Protein AF-A0A2H6ENF8-F1 (afdb_monomer_lite)

Secondary structure (DSSP, 8-state):
-PPP-HHHHHHHHHHHHHHHHHHHHHHHHHHT--GGGTTTT-GGGGS-SHHHHHHHHHHHHHHHHHHHHHHHHHHHHHHHHH--

Radius of gyration: 16.2 Å; chains: 1; bounding box: 37×23×43 Å

Structure (mmCIF, N/CA/C/O backbone):
data_AF-A0A2H6ENF8-F1
#
_entry.id   AF-A0A2H6ENF8-F1
#
loop_
_atom_site.group_PDB
_atom_site.id
_atom_site.type_symbol
_atom_site.label_atom_id
_atom_site.label_alt_id
_atom_site.label_comp_id
_atom_site.label_asym_id
_atom_site.label_entity_id
_atom_site.label_seq_id
_atom_site.pdbx_PDB_ins_code
_atom_site.Cartn_x
_atom_site.Cartn_y
_atom_site.Cartn_z
_atom_site.occupancy
_atom_site.B_iso_or_equiv
_atom_site.auth_seq_id
_atom_site.auth_comp_id
_atom_site.auth_asym_id
_atom_site.auth_atom_id
_atom_site.pdbx_PDB_model_num
ATOM 1 N N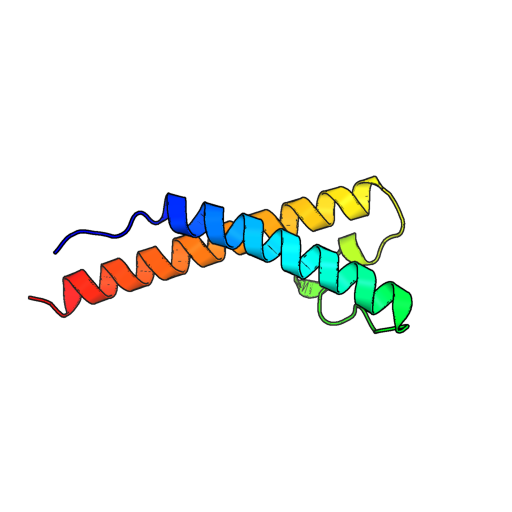 . MET A 1 1 ? -15.876 -0.970 25.301 1.00 62.09 1 MET A N 1
ATOM 2 C CA . MET A 1 1 ? -14.735 -1.684 24.682 1.00 62.09 1 MET A CA 1
ATOM 3 C C . MET A 1 1 ? -13.729 -0.671 24.150 1.00 62.09 1 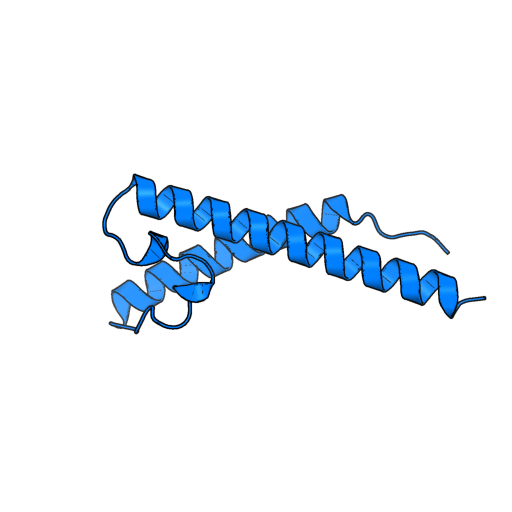MET A C 1
ATOM 5 O O . MET A 1 1 ? -14.113 0.475 23.955 1.00 62.09 1 MET A O 1
ATOM 9 N N . LYS A 1 2 ? -12.451 -1.043 24.003 1.00 72.88 2 LYS A N 1
ATOM 10 C CA . LYS A 1 2 ? -11.386 -0.126 23.562 1.00 72.88 2 LYS A CA 1
ATOM 11 C C . LYS A 1 2 ? -11.342 -0.089 22.034 1.00 72.88 2 LYS A C 1
ATOM 13 O O . LYS A 1 2 ? -11.222 -1.144 21.425 1.00 72.88 2 LYS A O 1
ATOM 18 N N . ASP A 1 3 ? -11.410 1.102 21.445 1.00 79.75 3 ASP A N 1
ATOM 19 C CA . ASP A 1 3 ? -11.275 1.264 19.996 1.00 79.75 3 ASP A CA 1
ATOM 20 C C . ASP A 1 3 ? -9.849 0.944 19.538 1.00 79.75 3 ASP A C 1
ATOM 22 O O . ASP A 1 3 ? -8.863 1.342 20.173 1.00 79.75 3 ASP A O 1
ATOM 26 N N . TYR A 1 4 ? -9.735 0.266 18.398 1.00 83.50 4 TYR A N 1
ATOM 27 C CA . TYR A 1 4 ? -8.449 0.051 17.747 1.00 83.50 4 TYR A CA 1
ATOM 28 C C . TYR A 1 4 ? -7.998 1.326 17.031 1.00 83.50 4 TYR A C 1
ATOM 30 O O . TYR A 1 4 ? -8.800 2.053 16.439 1.00 83.50 4 TYR A O 1
ATOM 38 N N . ASN A 1 5 ? -6.693 1.605 17.069 1.00 88.94 5 ASN A N 1
ATOM 39 C CA . ASN A 1 5 ? -6.130 2.793 16.437 1.00 88.94 5 ASN A CA 1
ATOM 40 C C . ASN A 1 5 ? -6.035 2.605 14.912 1.00 88.94 5 ASN A C 1
ATOM 42 O O . ASN A 1 5 ? -5.117 1.953 14.412 1.00 88.94 5 ASN A O 1
ATOM 46 N N . ALA A 1 6 ? -6.974 3.214 14.184 1.00 87.38 6 ALA A N 1
ATOM 47 C CA . ALA A 1 6 ? -7.060 3.130 12.726 1.00 87.38 6 ALA A CA 1
ATOM 48 C C . ALA A 1 6 ? -5.818 3.682 12.006 1.00 87.38 6 ALA A C 1
ATOM 50 O O . ALA A 1 6 ? -5.443 3.162 10.959 1.00 87.38 6 ALA A O 1
ATOM 51 N N . ASN A 1 7 ? -5.131 4.675 12.583 1.00 88.56 7 ASN A N 1
ATOM 52 C CA . ASN A 1 7 ? -3.927 5.251 11.976 1.00 88.56 7 ASN A CA 1
ATOM 53 C C . ASN A 1 7 ? -2.755 4.263 11.995 1.00 88.56 7 ASN A C 1
ATOM 55 O O . ASN A 1 7 ? -2.008 4.177 11.023 1.00 88.56 7 ASN A O 1
ATOM 59 N N . ILE A 1 8 ? -2.606 3.494 13.081 1.00 90.69 8 ILE A N 1
ATOM 60 C CA . ILE A 1 8 ? -1.556 2.469 13.186 1.00 90.69 8 ILE A CA 1
ATOM 61 C C . ILE A 1 8 ? -1.818 1.357 12.170 1.00 90.69 8 ILE A C 1
ATOM 63 O O . ILE A 1 8 ? -0.908 0.975 11.441 1.00 90.69 8 ILE A O 1
ATOM 67 N N . ALA A 1 9 ? -3.062 0.886 12.065 1.00 88.69 9 ALA A N 1
ATOM 68 C CA . ALA A 1 9 ? -3.426 -0.136 11.088 1.00 88.69 9 ALA A CA 1
ATOM 69 C C . ALA A 1 9 ? -3.254 0.341 9.640 1.00 88.69 9 ALA A C 1
ATOM 71 O O . ALA A 1 9 ? -2.752 -0.414 8.809 1.00 88.69 9 ALA A O 1
ATOM 72 N N . GLY A 1 10 ? -3.604 1.599 9.354 1.00 90.50 10 GLY A N 1
ATOM 73 C CA . GLY A 1 10 ? -3.302 2.243 8.079 1.00 90.50 10 GLY A CA 1
ATOM 74 C C . GLY A 1 10 ? -1.802 2.224 7.786 1.00 90.50 10 GLY A C 1
ATOM 75 O O . GLY A 1 10 ? -1.386 1.714 6.753 1.00 90.50 10 GLY A O 1
ATOM 76 N N . LEU A 1 11 ? -0.956 2.697 8.705 1.00 93.19 11 LEU A N 1
ATOM 77 C CA . LEU A 1 11 ? 0.502 2.673 8.520 1.00 93.19 11 LEU A CA 1
ATOM 78 C C . LEU A 1 11 ? 1.037 1.259 8.252 1.00 93.19 11 LEU A C 1
ATOM 80 O O . LEU A 1 11 ? 1.811 1.062 7.314 1.00 93.19 11 LEU A O 1
ATOM 84 N N . SER A 1 12 ? 0.597 0.269 9.031 1.00 92.12 12 SER A N 1
ATOM 85 C CA . SER A 1 12 ? 1.017 -1.124 8.861 1.00 92.12 12 SER A CA 1
ATOM 86 C C . SER A 1 12 ? 0.610 -1.692 7.499 1.00 92.12 12 SER A C 1
ATOM 88 O O . SER A 1 12 ? 1.443 -2.288 6.816 1.00 92.12 12 SER A O 1
ATOM 90 N N . LEU A 1 13 ? -0.638 -1.478 7.070 1.00 93.12 13 LEU A N 1
ATOM 91 C CA . LEU A 1 13 ? -1.116 -1.949 5.767 1.00 93.12 13 LEU A CA 1
ATOM 92 C C . LEU A 1 13 ? -0.535 -1.153 4.594 1.00 93.12 13 LEU A C 1
ATOM 94 O O . LEU A 1 13 ? -0.337 -1.720 3.524 1.00 93.12 13 LEU A O 1
ATOM 98 N N . GLY A 1 14 ? -0.185 0.118 4.794 1.00 92.38 14 GLY A N 1
ATOM 99 C CA . GLY A 1 14 ? 0.565 0.921 3.829 1.00 92.38 14 GLY A CA 1
ATOM 100 C C . GLY A 1 14 ? 1.944 0.329 3.543 1.00 92.38 14 GLY A C 1
ATOM 101 O O . GLY A 1 14 ? 2.273 0.066 2.387 1.00 92.38 14 GLY A O 1
ATOM 102 N N . ILE A 1 15 ? 2.724 0.041 4.591 1.00 93.38 15 ILE A N 1
ATOM 103 C CA . ILE A 1 15 ? 4.047 -0.595 4.457 1.00 93.38 15 ILE A CA 1
ATOM 104 C C . ILE A 1 15 ? 3.916 -1.990 3.833 1.00 93.38 15 ILE A C 1
ATOM 106 O O . ILE A 1 15 ? 4.674 -2.342 2.931 1.00 93.38 15 ILE A O 1
ATOM 110 N N . PHE A 1 16 ? 2.931 -2.774 4.271 1.00 93.44 16 PHE A N 1
ATOM 111 C CA . PHE A 1 16 ? 2.676 -4.102 3.720 1.00 93.44 16 PHE A CA 1
ATOM 112 C C . PHE A 1 16 ? 2.314 -4.063 2.227 1.00 93.44 16 PHE A C 1
ATOM 114 O O . PHE A 1 16 ? 2.855 -4.840 1.442 1.00 93.44 16 PHE A O 1
ATOM 121 N N . SER A 1 17 ? 1.459 -3.122 1.821 1.00 92.94 17 SER A N 1
ATOM 122 C CA . SER A 1 17 ? 1.082 -2.903 0.420 1.00 92.94 17 SER A CA 1
ATOM 123 C C . SER A 1 17 ? 2.295 -2.548 -0.442 1.00 92.94 17 SER A C 1
ATOM 125 O O . SER A 1 17 ? 2.475 -3.127 -1.512 1.00 92.94 17 SER A O 1
ATOM 127 N N . ILE A 1 18 ? 3.185 -1.678 0.052 1.00 93.38 18 ILE A N 1
ATOM 128 C CA . ILE A 1 18 ? 4.453 -1.355 -0.623 1.00 93.38 18 ILE A CA 1
ATOM 129 C C . ILE A 1 18 ? 5.296 -2.618 -0.839 1.00 93.38 18 ILE A C 1
ATOM 131 O O . ILE A 1 18 ? 5.788 -2.844 -1.944 1.00 93.38 18 ILE A O 1
ATOM 135 N N . LEU A 1 19 ? 5.453 -3.455 0.191 1.00 92.19 19 LEU A N 1
ATOM 136 C CA . LEU A 1 19 ? 6.255 -4.679 0.100 1.00 92.19 19 LEU A CA 1
ATOM 137 C C . LEU A 1 19 ? 5.681 -5.665 -0.924 1.00 92.19 19 LEU A C 1
ATOM 139 O O . LEU A 1 19 ? 6.422 -6.159 -1.774 1.00 92.19 19 LEU A O 1
ATOM 143 N N . ILE A 1 20 ? 4.367 -5.911 -0.888 1.00 90.12 20 ILE A N 1
ATOM 144 C CA . ILE A 1 20 ? 3.691 -6.759 -1.881 1.00 90.12 20 ILE A CA 1
ATOM 145 C C . ILE A 1 20 ? 3.879 -6.190 -3.284 1.00 90.12 20 ILE A C 1
ATOM 147 O O . ILE A 1 20 ? 4.179 -6.936 -4.215 1.00 90.12 20 ILE A O 1
ATOM 151 N N . PHE A 1 21 ? 3.728 -4.877 -3.440 1.00 88.12 21 PHE A N 1
ATOM 152 C CA . PHE A 1 21 ? 3.851 -4.218 -4.729 1.00 88.12 21 PHE A CA 1
ATOM 153 C C . PHE A 1 21 ? 5.261 -4.358 -5.319 1.00 88.12 21 PHE A C 1
ATOM 155 O O . PHE A 1 21 ? 5.410 -4.688 -6.495 1.00 88.12 21 PHE A O 1
ATOM 162 N N . ILE A 1 22 ? 6.304 -4.194 -4.501 1.00 87.56 22 ILE A N 1
ATOM 163 C CA . ILE A 1 22 ? 7.694 -4.417 -4.922 1.00 87.56 22 ILE A CA 1
ATOM 164 C C . ILE A 1 22 ? 7.900 -5.875 -5.352 1.00 87.56 22 ILE A C 1
ATOM 166 O O . ILE A 1 22 ? 8.454 -6.122 -6.423 1.00 87.56 22 ILE A O 1
ATOM 170 N N . ILE A 1 23 ? 7.417 -6.844 -4.566 1.00 87.25 23 ILE A N 1
ATOM 171 C CA . ILE A 1 23 ? 7.511 -8.274 -4.907 1.00 87.25 23 ILE A CA 1
ATOM 172 C C . ILE A 1 23 ? 6.792 -8.562 -6.231 1.00 87.25 23 ILE A C 1
ATOM 174 O O . ILE A 1 23 ? 7.326 -9.268 -7.089 1.00 87.25 23 ILE A O 1
ATOM 178 N N . TYR A 1 24 ? 5.609 -7.983 -6.436 1.00 84.69 24 TYR A N 1
ATOM 179 C CA . TYR A 1 24 ? 4.860 -8.108 -7.682 1.00 84.69 24 TYR A CA 1
ATOM 180 C C . TYR A 1 24 ? 5.640 -7.556 -8.884 1.00 84.69 24 TYR A C 1
ATOM 182 O O . TYR A 1 24 ? 5.731 -8.209 -9.924 1.00 84.69 24 TYR A O 1
ATOM 190 N N . LEU A 1 25 ? 6.249 -6.373 -8.758 1.00 81.12 25 LEU A N 1
ATOM 191 C CA . LEU A 1 25 ? 7.052 -5.788 -9.835 1.00 81.12 25 LEU A CA 1
ATOM 192 C C . LEU A 1 25 ? 8.276 -6.644 -10.177 1.00 81.12 25 LEU A C 1
ATOM 194 O O . LEU A 1 25 ? 8.599 -6.816 -11.353 1.00 81.12 25 LEU A O 1
ATOM 198 N N . VAL A 1 26 ? 8.942 -7.209 -9.170 1.00 82.94 26 VAL A N 1
ATOM 199 C CA . VAL A 1 26 ? 10.095 -8.099 -9.373 1.00 82.94 26 VAL A CA 1
ATOM 200 C C . VAL A 1 26 ? 9.660 -9.388 -10.072 1.00 82.94 26 VAL A C 1
ATOM 202 O O . VAL A 1 26 ? 10.240 -9.770 -11.086 1.00 82.94 26 VAL A O 1
ATOM 205 N N . THR A 1 27 ? 8.602 -10.035 -9.585 1.00 81.69 27 THR A N 1
ATOM 206 C CA . THR A 1 27 ? 8.097 -11.302 -10.144 1.00 81.69 27 THR A CA 1
ATOM 207 C C . THR A 1 27 ? 7.550 -11.159 -11.561 1.00 81.69 27 THR A C 1
ATOM 209 O O . THR A 1 27 ? 7.847 -12.003 -12.405 1.00 81.69 27 THR A O 1
ATOM 212 N N . THR A 1 28 ? 6.818 -10.085 -11.867 1.00 78.50 28 THR A N 1
ATOM 213 C CA . THR A 1 28 ? 6.365 -9.805 -13.243 1.00 78.50 28 THR A CA 1
ATOM 214 C C . THR A 1 28 ? 7.529 -9.552 -14.195 1.00 78.50 28 THR A C 1
ATOM 216 O O . THR A 1 28 ? 7.475 -10.000 -15.338 1.00 78.50 28 THR A O 1
ATOM 219 N N . SER A 1 29 ? 8.601 -8.909 -13.723 1.00 75.06 29 SER A N 1
ATOM 220 C CA . SER A 1 29 ? 9.797 -8.650 -14.534 1.00 75.06 29 SER A CA 1
ATOM 221 C C . SER A 1 29 ? 10.616 -9.919 -14.817 1.00 75.06 29 SER A C 1
ATOM 223 O O . SER A 1 29 ? 11.226 -10.013 -15.876 1.00 75.06 29 SER A O 1
ATOM 225 N N . ILE A 1 30 ? 10.618 -10.900 -13.904 1.00 78.38 30 ILE A N 1
ATOM 226 C CA . ILE A 1 30 ? 11.332 -12.181 -14.074 1.00 78.38 30 ILE A CA 1
ATOM 227 C C . ILE A 1 30 ? 10.517 -13.175 -14.916 1.00 78.38 30 ILE A C 1
ATOM 229 O O . ILE A 1 30 ? 11.064 -13.824 -15.801 1.00 78.38 30 ILE A O 1
ATOM 233 N N . ASN A 1 31 ? 9.212 -13.291 -14.657 1.00 74.81 31 ASN A N 1
ATOM 234 C CA . ASN A 1 31 ? 8.359 -14.323 -15.259 1.00 74.81 31 ASN A CA 1
ATOM 235 C C . ASN A 1 31 ? 7.637 -13.869 -16.542 1.00 74.81 31 ASN A C 1
ATOM 237 O O . ASN A 1 31 ? 6.815 -14.616 -17.066 1.00 74.81 31 ASN A O 1
ATOM 241 N N . GLY A 1 32 ? 7.889 -12.648 -17.029 1.00 63.97 32 GLY A N 1
ATOM 242 C CA . GLY A 1 32 ? 7.188 -12.085 -18.192 1.00 63.97 32 GLY A CA 1
ATOM 243 C C . GLY A 1 32 ? 5.682 -11.896 -17.965 1.00 63.97 32 GLY A C 1
ATOM 244 O O . GLY A 1 32 ? 4.895 -11.994 -18.901 1.00 63.97 32 GLY A O 1
ATOM 245 N N . GLY A 1 33 ? 5.270 -11.680 -16.712 1.00 62.31 33 GLY A N 1
ATOM 246 C CA . GLY A 1 33 ? 3.861 -11.589 -16.329 1.00 62.31 33 GLY A CA 1
ATOM 247 C C . GLY A 1 33 ? 3.195 -10.291 -16.795 1.00 62.31 33 GLY A C 1
ATOM 248 O O . GLY A 1 33 ? 3.806 -9.222 -16.783 1.00 62.31 33 GLY A O 1
ATOM 249 N N . PHE A 1 34 ? 1.913 -10.374 -17.152 1.00 60.06 34 PHE A N 1
ATOM 250 C CA . PHE A 1 34 ? 1.116 -9.224 -17.579 1.00 60.06 34 PHE A CA 1
ATOM 251 C C . PHE A 1 34 ? 0.798 -8.294 -16.396 1.00 60.06 34 PHE A C 1
ATOM 253 O O . PHE A 1 34 ? 0.213 -8.711 -15.394 1.00 60.06 34 PHE A O 1
ATOM 260 N N . ARG A 1 35 ? 1.149 -7.007 -16.530 1.00 67.12 35 ARG A N 1
ATOM 261 C CA . ARG A 1 35 ? 0.856 -5.942 -15.544 1.00 67.12 35 ARG A CA 1
ATOM 262 C C . ARG A 1 35 ? -0.589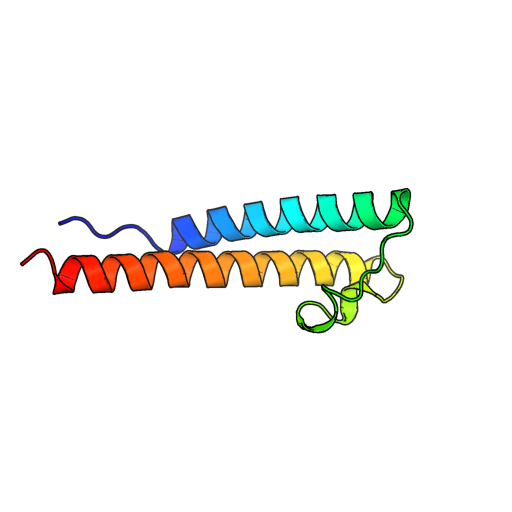 -5.429 -15.583 1.00 67.12 35 ARG A C 1
ATOM 264 O O . ARG A 1 35 ? -0.948 -4.534 -14.821 1.00 67.12 35 ARG A O 1
ATOM 271 N N . GLU A 1 36 ? -1.421 -6.007 -16.448 1.00 68.25 36 GLU A N 1
ATOM 272 C CA . GLU A 1 36 ? -2.794 -5.576 -16.755 1.00 68.25 36 GLU A CA 1
ATOM 273 C C . GLU A 1 36 ? -3.696 -5.457 -15.519 1.00 68.25 36 GLU A C 1
ATOM 275 O O . GLU A 1 36 ? -4.562 -4.588 -15.470 1.00 68.25 36 GLU A O 1
ATOM 280 N N . PHE A 1 37 ? -3.449 -6.262 -14.483 1.00 68.31 37 PHE A N 1
ATOM 281 C CA . PHE A 1 37 ? -4.242 -6.247 -13.253 1.00 68.31 37 PHE A CA 1
ATOM 282 C C . PHE A 1 37 ? -4.038 -4.986 -12.391 1.00 68.31 37 PHE A C 1
ATOM 284 O O . PHE A 1 37 ? -4.926 -4.599 -11.637 1.00 68.31 37 PHE A O 1
ATOM 291 N N . ILE A 1 38 ? -2.878 -4.331 -12.485 1.00 71.06 38 ILE A N 1
ATOM 292 C CA . ILE A 1 38 ? -2.511 -3.209 -11.605 1.00 71.06 38 ILE A CA 1
ATOM 293 C C . ILE A 1 38 ? -2.809 -1.848 -12.234 1.00 71.06 38 ILE A C 1
ATOM 295 O O . ILE A 1 38 ? -3.073 -0.886 -11.515 1.00 71.06 38 ILE A O 1
ATOM 299 N N . VAL A 1 39 ? -2.812 -1.766 -13.564 1.00 69.25 39 VAL A N 1
ATOM 300 C CA . VAL A 1 39 ? -3.003 -0.519 -14.326 1.00 69.25 39 VAL A CA 1
ATOM 301 C C . VAL A 1 39 ? -4.219 0.302 -13.881 1.00 69.25 39 VAL A C 1
ATOM 303 O O . VAL A 1 39 ? -4.071 1.515 -13.748 1.00 69.25 39 VAL A O 1
ATOM 306 N N . PRO A 1 40 ? -5.397 -0.290 -13.587 1.00 72.75 40 PRO A N 1
ATOM 307 C CA . PRO A 1 40 ? -6.556 0.494 -13.155 1.00 72.75 40 PRO A CA 1
ATOM 308 C C . PRO A 1 40 ? -6.343 1.204 -11.811 1.00 72.75 40 PRO A C 1
ATOM 310 O O . PRO A 1 40 ? -6.957 2.234 -11.550 1.00 72.75 40 PRO A O 1
ATOM 313 N N . PHE A 1 41 ? -5.479 0.655 -10.956 1.00 75.06 41 PHE A N 1
ATOM 314 C CA . PHE A 1 41 ? -5.226 1.152 -9.603 1.00 75.06 41 PHE A CA 1
ATOM 315 C C . PHE A 1 41 ? -3.973 2.032 -9.529 1.00 75.06 41 PHE A C 1
ATOM 317 O O . PHE A 1 41 ? -3.912 2.951 -8.710 1.00 75.06 41 PHE A O 1
ATOM 324 N N . ILE A 1 42 ? 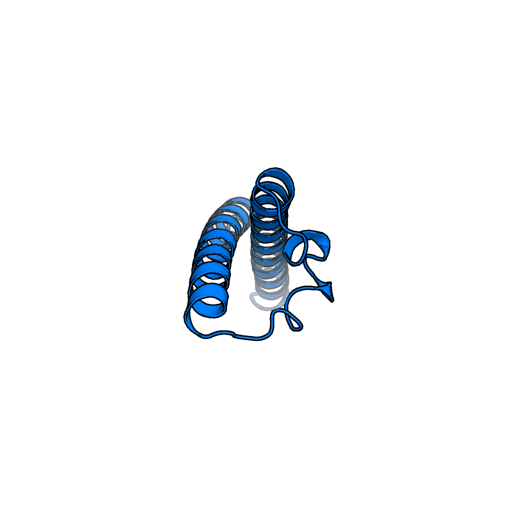-2.975 1.745 -10.372 1.00 79.44 42 ILE A N 1
ATOM 325 C CA . ILE A 1 42 ? -1.680 2.431 -10.440 1.00 79.44 42 ILE A CA 1
ATOM 326 C C . ILE A 1 42 ? -1.258 2.552 -11.920 1.00 79.44 42 ILE A C 1
ATOM 328 O O . ILE A 1 42 ? -0.405 1.796 -12.391 1.00 79.44 42 ILE A O 1
ATOM 332 N N . PRO A 1 43 ? -1.844 3.488 -12.687 1.00 69.88 43 PRO A N 1
ATOM 333 C CA . PRO A 1 43 ? -1.663 3.555 -14.143 1.00 69.88 43 PRO A CA 1
ATOM 334 C C . PRO A 1 43 ? -0.222 3.859 -14.567 1.00 69.88 43 PRO A C 1
ATOM 336 O O . PRO A 1 43 ? 0.252 3.345 -15.578 1.00 69.88 43 PRO A O 1
ATOM 339 N N . ILE A 1 44 ? 0.515 4.611 -13.747 1.00 78.50 44 ILE A N 1
ATOM 340 C CA . ILE A 1 44 ? 1.927 4.941 -13.987 1.00 78.50 44 ILE A CA 1
ATOM 341 C C . ILE A 1 44 ? 2.878 3.739 -13.830 1.00 78.50 44 ILE A C 1
ATOM 343 O O . ILE A 1 44 ? 4.040 3.831 -14.211 1.00 78.50 44 ILE A O 1
ATOM 347 N N . ALA A 1 45 ? 2.409 2.591 -13.323 1.00 73.50 45 ALA A N 1
ATOM 348 C CA . ALA A 1 45 ? 3.246 1.405 -13.116 1.00 73.50 45 ALA A CA 1
ATOM 349 C C . ALA A 1 45 ? 3.664 0.695 -14.417 1.00 73.50 45 ALA A C 1
ATOM 351 O O . ALA A 1 45 ? 4.561 -0.153 -14.390 1.00 73.50 45 ALA A O 1
ATOM 352 N N . ASN A 1 46 ? 3.027 1.014 -15.546 1.00 72.62 46 ASN A N 1
ATOM 353 C CA . ASN A 1 46 ? 3.377 0.467 -16.859 1.00 72.62 46 ASN A CA 1
ATOM 354 C C . ASN A 1 46 ? 4.396 1.304 -17.622 1.00 72.62 46 ASN A C 1
ATOM 356 O O . ASN A 1 46 ? 4.970 0.821 -18.598 1.00 72.62 46 ASN A O 1
ATOM 360 N N . GLU A 1 47 ? 4.626 2.541 -17.200 1.00 76.31 47 GLU A N 1
ATOM 361 C CA . GLU A 1 47 ? 5.567 3.401 -17.888 1.00 76.31 47 GLU A CA 1
ATOM 362 C C . GLU A 1 47 ? 6.996 3.152 -17.388 1.00 76.31 47 GLU A C 1
ATOM 364 O O . GLU A 1 47 ? 7.244 3.141 -16.176 1.00 76.31 47 GLU A O 1
ATOM 369 N N . PRO A 1 48 ? 7.972 2.979 -18.295 1.00 72.06 48 PRO A N 1
ATOM 370 C CA . PRO A 1 48 ? 9.365 2.857 -17.904 1.00 72.06 48 PRO A CA 1
ATOM 371 C C . PRO A 1 48 ? 9.871 4.185 -17.326 1.00 72.06 48 PRO A C 1
ATOM 373 O O . PRO A 1 48 ? 9.639 5.254 -17.885 1.00 72.06 48 PRO A O 1
ATOM 376 N N . GLY A 1 49 ? 10.595 4.123 -16.207 1.00 82.69 49 GLY A N 1
ATOM 377 C CA . GLY A 1 49 ? 11.241 5.293 -15.613 1.00 82.69 49 GLY A CA 1
ATOM 378 C C . GLY A 1 49 ? 11.335 5.227 -14.093 1.00 82.69 49 GLY A C 1
ATOM 379 O O . GLY A 1 49 ? 10.440 4.725 -13.416 1.00 82.69 49 GLY A O 1
ATOM 380 N N . LEU A 1 50 ? 12.420 5.779 -13.543 1.00 78.19 50 LEU A N 1
ATOM 381 C CA . LEU A 1 50 ? 12.649 5.817 -12.095 1.00 78.19 50 LEU A CA 1
ATOM 382 C C . LEU A 1 50 ? 11.552 6.607 -11.363 1.00 78.19 50 LEU A C 1
ATOM 384 O O . LEU A 1 50 ? 11.094 6.191 -10.303 1.00 78.19 50 LEU A O 1
ATOM 388 N N . LEU A 1 51 ? 11.097 7.719 -11.949 1.00 84.94 51 LEU A N 1
ATOM 389 C CA . LEU A 1 51 ? 10.036 8.548 -11.374 1.00 84.94 51 LEU A CA 1
ATOM 390 C C . LEU A 1 51 ? 8.699 7.797 -11.315 1.00 84.94 51 LEU A C 1
ATOM 392 O O . LEU A 1 51 ? 8.030 7.811 -10.285 1.00 84.94 51 LEU A O 1
ATOM 396 N N . ASN A 1 52 ? 8.354 7.086 -12.389 1.00 83.50 52 ASN A N 1
ATOM 397 C CA . ASN A 1 52 ? 7.134 6.287 -12.481 1.00 83.50 52 ASN A CA 1
ATOM 398 C C . ASN A 1 52 ? 7.160 5.103 -11.508 1.00 83.50 52 ASN A C 1
ATOM 400 O O . ASN A 1 52 ? 6.160 4.816 -10.847 1.00 83.50 52 ASN A O 1
ATOM 404 N N . PHE A 1 53 ? 8.325 4.476 -11.327 1.00 82.69 53 PHE A N 1
ATOM 405 C CA . PHE A 1 53 ? 8.536 3.441 -10.316 1.00 82.69 53 PHE A CA 1
ATOM 406 C C . PHE A 1 53 ? 8.317 3.968 -8.889 1.00 82.69 53 PHE A C 1
ATOM 408 O O . PHE A 1 53 ? 7.531 3.393 -8.133 1.00 82.69 53 PHE A O 1
ATOM 415 N N . ILE A 1 54 ? 8.954 5.089 -8.532 1.00 87.25 54 ILE A N 1
ATOM 416 C CA . ILE A 1 54 ? 8.800 5.714 -7.208 1.00 87.25 54 ILE A CA 1
ATOM 417 C C . ILE A 1 54 ? 7.346 6.144 -6.983 1.00 87.25 54 ILE A C 1
ATOM 419 O O . ILE A 1 54 ? 6.772 5.847 -5.936 1.00 87.25 54 ILE A O 1
ATOM 423 N N . GLY A 1 55 ? 6.725 6.790 -7.973 1.00 87.12 55 GLY A N 1
ATOM 424 C CA . GLY A 1 55 ? 5.325 7.200 -7.903 1.00 87.12 55 GLY A CA 1
ATOM 425 C C . GLY A 1 55 ? 4.389 6.013 -7.677 1.00 87.12 55 GLY A C 1
ATOM 426 O O . GLY A 1 55 ? 3.493 6.082 -6.841 1.00 87.12 55 GLY A O 1
ATOM 427 N N . SER A 1 56 ? 4.641 4.891 -8.353 1.00 87.06 56 SER A N 1
ATOM 428 C CA . SER A 1 56 ? 3.839 3.675 -8.203 1.00 87.06 56 SER A CA 1
ATOM 429 C C . SER A 1 56 ? 3.920 3.090 -6.791 1.00 87.06 56 SER A C 1
ATOM 431 O O . SER A 1 56 ? 2.901 2.689 -6.231 1.00 87.06 56 SER A O 1
ATOM 433 N N . ILE A 1 57 ? 5.111 3.098 -6.182 1.00 89.44 57 ILE A N 1
ATOM 434 C CA . ILE A 1 57 ? 5.314 2.671 -4.789 1.00 89.44 57 ILE A CA 1
ATOM 435 C C . ILE A 1 57 ? 4.542 3.572 -3.821 1.00 89.44 57 ILE A C 1
ATOM 437 O O . ILE A 1 57 ? 3.876 3.076 -2.912 1.00 89.44 57 ILE A O 1
ATOM 441 N N . ILE A 1 58 ? 4.607 4.890 -4.021 1.00 91.50 58 ILE A N 1
ATOM 442 C CA . ILE A 1 58 ? 3.892 5.855 -3.177 1.00 91.50 58 ILE A CA 1
ATOM 443 C C . ILE A 1 58 ? 2.383 5.605 -3.255 1.00 91.50 58 ILE A C 1
ATOM 445 O O . ILE A 1 58 ? 1.724 5.508 -2.220 1.00 91.50 58 ILE A O 1
ATOM 449 N N . ILE A 1 59 ? 1.840 5.440 -4.463 1.00 91.06 59 ILE A N 1
ATOM 450 C CA . ILE A 1 59 ? 0.413 5.167 -4.671 1.00 91.06 59 ILE A CA 1
ATOM 451 C C . ILE A 1 59 ? 0.007 3.839 -4.013 1.00 91.06 59 ILE A C 1
ATOM 453 O O . ILE A 1 59 ? -1.017 3.792 -3.330 1.00 91.06 59 ILE A O 1
ATOM 457 N N . ALA A 1 60 ? 0.815 2.780 -4.139 1.00 91.38 60 ALA A N 1
ATOM 458 C CA . ALA A 1 60 ? 0.565 1.508 -3.457 1.00 91.38 60 ALA A CA 1
ATOM 459 C C . ALA A 1 60 ? 0.508 1.674 -1.926 1.00 91.38 60 ALA A C 1
ATOM 461 O O . ALA A 1 60 ? -0.372 1.110 -1.269 1.00 91.38 60 ALA A O 1
ATOM 462 N N . GLY A 1 61 ? 1.407 2.483 -1.359 1.00 93.00 61 GLY A N 1
ATOM 463 C CA . GLY A 1 61 ? 1.412 2.817 0.065 1.00 93.00 61 GLY A CA 1
ATOM 464 C C . GLY A 1 61 ? 0.177 3.598 0.509 1.00 93.00 61 GLY A C 1
ATOM 465 O O . GLY A 1 61 ? -0.418 3.259 1.531 1.00 93.00 61 GLY A O 1
ATOM 466 N N . ILE A 1 62 ? -0.252 4.595 -0.272 1.00 94.19 62 ILE A N 1
ATOM 467 C CA . ILE A 1 62 ? -1.471 5.377 -0.008 1.00 94.19 62 ILE A CA 1
ATOM 468 C C . ILE A 1 62 ? -2.702 4.467 -0.009 1.00 94.19 62 ILE A C 1
ATOM 470 O O . ILE A 1 62 ? -3.523 4.548 0.905 1.00 94.19 62 ILE A O 1
ATOM 474 N N . TRP A 1 63 ? -2.811 3.562 -0.985 1.00 92.38 63 TRP A N 1
ATOM 475 C CA . TRP A 1 63 ? -3.905 2.592 -1.036 1.00 92.38 63 TRP A CA 1
ATOM 476 C C . TRP A 1 63 ? -3.897 1.642 0.157 1.00 92.38 63 TRP A C 1
ATOM 478 O O . TRP A 1 63 ? -4.938 1.442 0.782 1.00 92.38 63 TRP A O 1
ATOM 488 N N . GLY A 1 64 ? -2.731 1.101 0.519 1.00 93.19 64 GLY A N 1
ATOM 489 C CA . GLY A 1 64 ? -2.598 0.252 1.702 1.00 93.19 64 GLY A CA 1
ATOM 490 C C . GLY A 1 64 ? -2.996 0.985 2.984 1.00 93.19 64 GLY A C 1
ATOM 491 O O . GLY A 1 64 ? -3.742 0.444 3.801 1.00 93.19 64 GLY A O 1
ATOM 492 N N . TYR A 1 65 ? -2.579 2.247 3.121 1.00 94.75 65 TYR A N 1
ATOM 493 C CA . TYR A 1 65 ? -2.967 3.096 4.243 1.00 94.75 65 TYR A CA 1
ATOM 494 C C . TYR A 1 65 ? -4.475 3.316 4.305 1.00 94.75 65 TYR A C 1
ATOM 496 O O . TYR A 1 65 ? -5.095 3.092 5.346 1.00 94.75 65 TYR A O 1
ATOM 504 N N . PHE A 1 66 ? -5.073 3.710 3.182 1.00 94.50 66 PHE A N 1
ATOM 505 C CA . PHE A 1 66 ? -6.504 3.959 3.083 1.00 94.50 66 PHE 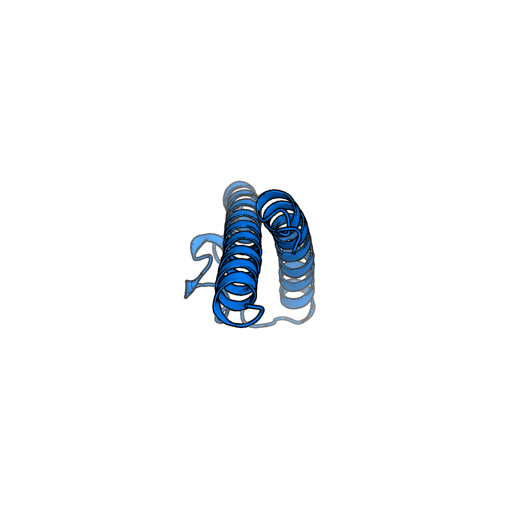A CA 1
ATOM 506 C C . PHE A 1 66 ? -7.330 2.711 3.417 1.00 94.50 66 PHE A C 1
ATOM 508 O O . PHE A 1 66 ? -8.296 2.799 4.179 1.00 94.50 66 PHE A O 1
ATOM 515 N N . LEU A 1 67 ? -6.929 1.543 2.908 1.00 92.94 67 LEU A N 1
ATOM 516 C CA . LEU A 1 67 ? -7.597 0.276 3.200 1.00 92.94 67 LEU A CA 1
ATOM 517 C C . LEU A 1 67 ? -7.479 -0.093 4.679 1.00 92.94 67 LEU A C 1
ATOM 519 O O . LEU A 1 67 ? -8.484 -0.427 5.303 1.00 92.94 67 LEU A O 1
ATOM 523 N N . GLY A 1 68 ? -6.287 0.026 5.269 1.00 92.06 68 GLY A N 1
ATOM 524 C CA . GLY A 1 68 ? -6.095 -0.294 6.683 1.00 92.06 68 GLY A CA 1
ATOM 525 C C . GLY A 1 68 ? -6.850 0.622 7.631 1.00 92.06 68 GLY A C 1
ATOM 526 O O . GLY A 1 68 ? -7.467 0.145 8.586 1.00 92.06 68 GLY A O 1
ATOM 527 N N . PHE A 1 69 ? -6.880 1.918 7.325 1.00 93.38 69 PHE A N 1
ATOM 528 C CA . PHE A 1 69 ? -7.707 2.870 8.051 1.00 93.38 69 PHE A CA 1
ATOM 529 C C . PHE A 1 69 ? -9.192 2.496 7.946 1.00 93.38 69 PHE A C 1
ATOM 531 O O . PHE A 1 69 ? -9.883 2.388 8.959 1.00 93.38 69 PHE A O 1
ATOM 538 N N . THR A 1 70 ? -9.670 2.245 6.725 1.00 93.75 70 THR A N 1
ATOM 539 C CA . THR A 1 70 ? -11.073 1.919 6.445 1.00 93.75 70 THR A CA 1
ATOM 540 C C . THR A 1 70 ? -11.513 0.635 7.148 1.00 93.75 70 THR A C 1
ATOM 542 O O . THR A 1 70 ? -12.573 0.620 7.771 1.00 93.75 70 THR A O 1
ATOM 545 N N . PHE A 1 71 ? -10.703 -0.426 7.125 1.00 93.62 71 PHE A N 1
ATOM 546 C CA . PHE A 1 71 ? -11.042 -1.687 7.791 1.00 93.62 71 PHE A CA 1
ATOM 547 C C . PHE A 1 71 ? -11.195 -1.532 9.300 1.00 93.62 71 PHE A C 1
ATOM 549 O O . PHE A 1 71 ? -12.177 -2.016 9.863 1.00 93.62 71 PHE A O 1
ATOM 556 N N . VAL A 1 72 ? -10.274 -0.824 9.958 1.00 93.38 72 VAL A N 1
ATOM 557 C CA . VAL A 1 72 ? -10.378 -0.594 11.405 1.00 93.38 72 VAL A CA 1
ATOM 558 C C . VAL A 1 72 ? -11.521 0.356 11.741 1.00 93.38 72 VAL A C 1
ATOM 560 O O . VAL A 1 72 ? -12.213 0.150 12.736 1.00 93.38 72 VAL A O 1
ATOM 563 N N . TYR A 1 73 ? -11.773 1.362 10.903 1.00 91.94 73 TYR A N 1
ATOM 564 C CA . TYR A 1 73 ? -12.920 2.246 11.074 1.00 91.94 73 TYR A CA 1
ATOM 565 C C . TYR A 1 73 ? -14.244 1.471 11.024 1.00 91.94 73 TYR A C 1
ATOM 567 O O . TYR A 1 73 ? -15.079 1.610 11.920 1.00 91.94 73 TYR A O 1
ATOM 575 N N . ILE A 1 74 ? -14.410 0.606 10.018 1.00 93.25 74 ILE A N 1
ATOM 576 C CA . ILE A 1 74 ? -15.578 -0.269 9.879 1.00 93.25 74 ILE A CA 1
ATOM 577 C C . ILE A 1 74 ? -15.671 -1.217 11.078 1.00 93.25 74 ILE A C 1
ATOM 579 O O . ILE A 1 74 ? -16.728 -1.313 11.696 1.00 93.25 74 ILE A O 1
ATOM 583 N N . TYR A 1 75 ? -14.573 -1.873 11.457 1.00 91.25 75 TYR A N 1
ATOM 584 C CA . TYR A 1 75 ? -14.546 -2.778 12.605 1.00 91.25 75 TYR A CA 1
ATOM 585 C C . TYR A 1 75 ? -15.010 -2.083 13.894 1.00 91.25 75 TYR A C 1
ATOM 587 O O . TYR A 1 75 ? -15.936 -2.560 14.548 1.00 91.25 75 TYR A O 1
ATOM 595 N N . ASN A 1 76 ? -14.442 -0.915 14.213 1.00 91.38 76 ASN A N 1
ATOM 596 C CA . ASN A 1 76 ? -14.827 -0.136 15.390 1.00 91.38 76 ASN A CA 1
ATOM 597 C C . ASN A 1 76 ? -16.309 0.284 15.326 1.00 91.38 76 ASN A C 1
ATOM 599 O O . ASN A 1 76 ? -16.999 0.278 16.345 1.00 91.38 76 ASN A O 1
ATOM 603 N N . PHE A 1 77 ? -16.829 0.627 14.139 1.00 90.88 77 PHE A N 1
ATOM 604 C CA . PHE A 1 77 ? -18.248 0.945 13.955 1.00 90.88 77 PHE A CA 1
ATOM 605 C C . PHE A 1 77 ? -19.156 -0.243 14.304 1.00 90.88 77 PHE A C 1
ATOM 607 O O . PHE A 1 77 ? -20.117 -0.080 15.059 1.00 90.88 77 PHE A O 1
ATOM 614 N N . PHE A 1 78 ? -18.847 -1.437 13.793 1.00 90.75 78 PHE A N 1
ATOM 615 C CA . PHE A 1 78 ? -19.613 -2.649 14.085 1.00 90.75 78 PHE A CA 1
ATOM 616 C C . PHE A 1 78 ? -19.491 -3.054 15.557 1.00 90.75 78 PHE A C 1
ATOM 618 O O . PHE A 1 78 ? -20.510 -3.310 16.194 1.00 90.75 78 PHE A O 1
ATOM 625 N N . GLN A 1 79 ? -18.289 -3.011 16.129 1.00 88.75 79 GLN A N 1
ATOM 626 C CA . GLN A 1 79 ? -18.070 -3.310 17.543 1.00 88.75 79 GLN A CA 1
ATOM 627 C C . GLN A 1 79 ? -18.944 -2.423 18.442 1.00 88.75 79 GLN A C 1
ATOM 629 O O . GLN A 1 79 ? -19.694 -2.915 19.276 1.00 88.75 79 GLN A O 1
ATOM 634 N N . ARG A 1 80 ? -18.959 -1.106 18.206 1.00 87.12 80 ARG A N 1
ATOM 635 C CA . ARG A 1 80 ? -19.807 -0.169 18.968 1.00 87.12 80 ARG A CA 1
ATOM 636 C C . ARG A 1 80 ? -21.309 -0.399 18.774 1.00 87.12 80 ARG A C 1
ATOM 638 O O . ARG A 1 80 ? -22.096 -0.032 19.646 1.00 87.12 80 ARG A O 1
ATOM 645 N N . LYS A 1 81 ? -21.721 -0.924 17.617 1.00 86.38 81 LYS A N 1
ATOM 646 C CA . LYS A 1 81 ? -23.132 -1.140 17.273 1.00 86.38 81 LYS A CA 1
ATOM 647 C C . LYS A 1 81 ? -23.692 -2.433 17.869 1.00 86.38 81 LYS A C 1
ATOM 649 O O . LYS A 1 81 ? -24.862 -2.436 18.244 1.00 86.38 81 LYS A O 1
ATOM 654 N N . PHE A 1 82 ? -22.892 -3.497 17.914 1.00 84.31 82 PHE A N 1
ATOM 655 C CA . PHE A 1 82 ? -23.348 -4.846 18.259 1.00 84.31 82 PHE A CA 1
ATOM 656 C C . PHE A 1 82 ? -22.922 -5.315 19.655 1.00 84.31 82 PHE A C 1
ATOM 658 O O . PHE A 1 82 ? -23.656 -6.098 20.243 1.00 84.31 82 PHE A O 1
ATOM 665 N N . ASP A 1 83 ? -21.828 -4.796 20.221 1.00 70.88 83 ASP A N 1
ATOM 666 C CA . ASP A 1 83 ? -21.401 -5.114 21.595 1.00 70.88 83 ASP A CA 1
A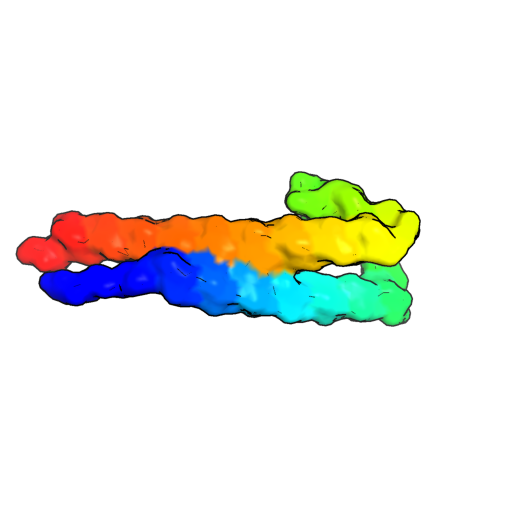TOM 667 C C . ASP A 1 83 ? -22.004 -4.151 22.642 1.00 70.88 83 ASP A C 1
ATOM 669 O O . ASP A 1 83 ? -21.303 -3.651 23.529 1.00 70.88 83 ASP A O 1
ATOM 673 N N . LYS A 1 84 ? -23.303 -3.848 22.520 1.00 54.19 84 LYS A N 1
ATOM 674 C CA . LYS A 1 84 ? -24.067 -3.160 23.575 1.00 54.19 84 LYS A CA 1
ATOM 675 C C . LYS A 1 84 ? -24.546 -4.138 24.636 1.00 54.19 84 LYS A C 1
ATOM 677 O O . LYS A 1 84 ? -25.191 -5.134 24.248 1.00 54.19 84 LYS A O 1
#

Foldseek 3Di:
DDQDDLQVQLQVQLVVLLVVVVVVLVCCVVVVDDPVVCCVQQVLCPDDDPVSVVSSSNSSSNVRSVVSSVVSVVVRVVCVVPVD

pLDDT: mean 83.8, std 9.82, range [54.19, 94.75]

Sequence (84 aa):
MKDYNANIAGLSLGIFSILIFIIYLVTTSINGGFREFIVPFIPIANEPGLLNFIGSIIIAGIWGYFLGFTFVYIYNFFQRKFDK